Protein AF-D1LZT1-F1 (afdb_monomer)

Structure (mmCIF, N/CA/C/O backbone):
data_AF-D1LZT1-F1
#
_entry.id   AF-D1LZT1-F1
#
loop_
_atom_site.group_PDB
_atom_site.id
_atom_site.type_symbol
_atom_site.label_atom_id
_atom_site.label_alt_id
_atom_site.label_comp_id
_atom_site.label_asym_id
_atom_site.label_entity_id
_atom_site.label_seq_id
_atom_site.pdbx_PDB_ins_code
_atom_site.Cartn_x
_atom_site.Cartn_y
_atom_site.Cartn_z
_atom_site.occupancy
_atom_site.B_iso_or_equiv
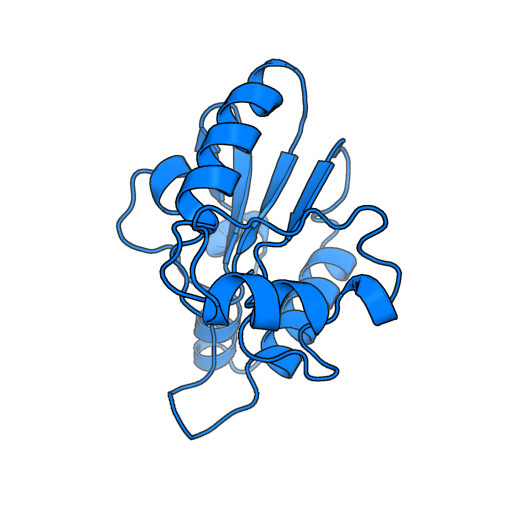_atom_site.auth_seq_id
_atom_site.auth_comp_id
_atom_site.auth_asym_id
_atom_site.auth_atom_id
_atom_site.pdbx_PDB_model_num
ATOM 1 N N . GLY A 1 1 ? -2.010 -5.430 -12.653 1.00 70.12 1 GLY A N 1
ATOM 2 C CA . GLY A 1 1 ? -2.263 -4.917 -14.022 1.00 70.12 1 GLY A CA 1
ATOM 3 C C . GLY A 1 1 ? -1.261 -3.832 -14.410 1.00 70.12 1 GLY A C 1
ATOM 4 O O . GLY A 1 1 ? -0.568 -3.309 -13.537 1.00 70.12 1 GLY A O 1
ATOM 5 N N . LYS A 1 2 ? -1.203 -3.460 -15.694 1.00 78.75 2 LYS A N 1
ATOM 6 C CA . LYS A 1 2 ? -0.289 -2.429 -16.232 1.00 78.75 2 LYS A CA 1
ATOM 7 C C . LYS A 1 2 ? -0.440 -1.064 -15.530 1.00 78.75 2 LYS A C 1
ATOM 9 O O . LYS A 1 2 ? -1.517 -0.722 -15.041 1.00 78.75 2 LYS A O 1
ATOM 14 N N . GLY A 1 3 ? 0.624 -0.281 -15.430 1.00 79.56 3 GLY A N 1
ATOM 15 C CA . GLY A 1 3 ? 0.610 1.115 -14.989 1.00 79.56 3 GLY A CA 1
ATOM 16 C C . GLY A 1 3 ? -0.240 2.003 -15.902 1.00 79.56 3 GLY A C 1
ATOM 17 O O . GLY A 1 3 ? -0.357 1.760 -17.102 1.00 79.56 3 GLY A O 1
ATOM 18 N N . GLY A 1 4 ? -0.883 3.022 -15.328 1.00 80.12 4 GLY A N 1
ATOM 19 C CA . GLY A 1 4 ? -1.645 4.020 -16.093 1.00 80.12 4 GLY A CA 1
ATOM 20 C C . GLY A 1 4 ? -3.022 3.583 -16.610 1.00 80.12 4 GLY A C 1
ATOM 21 O O . GLY A 1 4 ? -3.704 4.379 -17.241 1.00 80.12 4 GLY A O 1
ATOM 22 N N . ILE A 1 5 ? -3.477 2.360 -16.320 1.00 82.44 5 ILE A N 1
ATOM 23 C CA . ILE A 1 5 ? -4.801 1.871 -16.758 1.00 82.44 5 ILE A CA 1
ATOM 24 C C . ILE A 1 5 ? -5.929 2.178 -15.750 1.00 82.44 5 ILE A C 1
ATOM 26 O O . ILE A 1 5 ? -7.058 1.734 -15.923 1.00 82.44 5 ILE A O 1
ATOM 30 N N . GLY A 1 6 ? -5.648 2.910 -14.667 1.00 82.88 6 GLY A N 1
ATOM 31 C CA . GLY A 1 6 ? -6.649 3.232 -13.639 1.00 82.88 6 GLY A CA 1
ATOM 32 C C . GLY A 1 6 ? -6.880 2.127 -12.600 1.00 82.88 6 GLY A C 1
ATOM 33 O O . GLY A 1 6 ? -8.000 1.967 -12.110 1.00 82.88 6 GLY A O 1
ATOM 34 N N . LYS A 1 7 ? -5.831 1.366 -12.251 1.00 83.25 7 LYS A N 1
ATOM 35 C CA . LYS A 1 7 ? -5.880 0.343 -11.190 1.00 83.25 7 LYS A CA 1
ATOM 36 C C . LYS A 1 7 ? -6.325 0.919 -9.853 1.00 83.25 7 LYS A C 1
ATOM 38 O O . LYS A 1 7 ? -7.375 0.530 -9.358 1.00 83.25 7 LYS A O 1
ATOM 43 N N . SER A 1 8 ? -5.590 1.901 -9.345 1.00 85.19 8 SER A N 1
ATOM 44 C CA . SER A 1 8 ? -5.820 2.507 -8.034 1.00 85.19 8 SER A CA 1
ATOM 45 C C . SER A 1 8 ? -7.183 3.189 -7.962 1.00 85.19 8 SER A C 1
ATOM 47 O O . SER A 1 8 ? -7.881 3.078 -6.961 1.00 85.19 8 SER A O 1
ATOM 49 N N . THR A 1 9 ? -7.650 3.795 -9.062 1.00 88.19 9 THR A N 1
ATOM 50 C CA . THR A 1 9 ? -9.016 4.336 -9.151 1.00 88.19 9 THR A CA 1
ATOM 51 C C . THR A 1 9 ? -10.084 3.248 -9.041 1.00 88.19 9 THR A C 1
ATOM 53 O O . THR A 1 9 ? -11.092 3.445 -8.366 1.00 88.19 9 THR A O 1
ATOM 56 N N . THR A 1 10 ? -9.893 2.115 -9.718 1.00 88.19 10 THR A N 1
ATOM 57 C CA . THR A 1 10 ? -10.849 0.998 -9.693 1.00 88.19 10 THR A CA 1
ATOM 58 C C . THR A 1 10 ? -10.840 0.312 -8.330 1.00 88.19 10 THR A C 1
ATOM 60 O O . THR A 1 10 ? -11.905 0.062 -7.770 1.00 88.19 10 THR A O 1
ATOM 63 N N . SER A 1 11 ? -9.649 0.083 -7.773 1.00 88.31 11 SER A N 1
ATOM 64 C CA . SER A 1 11 ? -9.442 -0.495 -6.445 1.00 88.31 11 SER A CA 1
ATOM 65 C C . SER A 1 11 ? -10.129 0.348 -5.370 1.00 88.31 11 SER A C 1
ATOM 67 O O . SER A 1 11 ? -11.057 -0.126 -4.720 1.00 88.31 11 SER A O 1
ATOM 69 N N . GLN A 1 12 ? -9.805 1.643 -5.280 1.00 90.12 12 GLN A N 1
ATOM 70 C CA . GLN A 1 12 ? -10.379 2.529 -4.265 1.00 90.12 12 GLN A CA 1
ATOM 71 C C . GLN A 1 12 ? -11.905 2.641 -4.377 1.00 90.12 12 GLN A C 1
ATOM 73 O O . GLN A 1 12 ? -12.601 2.594 -3.371 1.00 90.12 12 GLN A O 1
ATOM 78 N N . LYS A 1 13 ? -12.470 2.726 -5.587 1.00 91.50 13 LYS A N 1
ATOM 79 C CA . LYS A 1 13 ? -13.936 2.764 -5.741 1.00 91.50 13 LYS A CA 1
ATOM 80 C C . LYS A 1 13 ? -14.613 1.455 -5.338 1.00 91.50 13 LYS A C 1
ATOM 82 O O . LYS A 1 13 ? -15.695 1.491 -4.764 1.00 91.50 13 LYS A O 1
ATOM 87 N N . THR A 1 14 ? -13.988 0.320 -5.641 1.00 90.31 14 THR A N 1
ATOM 88 C CA . THR A 1 14 ? -14.510 -0.999 -5.256 1.00 90.31 14 THR A CA 1
ATOM 89 C C . THR A 1 14 ? -14.475 -1.153 -3.741 1.00 90.31 14 THR A C 1
ATOM 91 O O . THR A 1 14 ? -15.467 -1.545 -3.138 1.00 90.31 14 THR A O 1
ATOM 94 N N . ILE A 1 15 ? -13.368 -0.757 -3.113 1.00 91.56 15 ILE A N 1
ATOM 95 C CA . ILE A 1 15 ? -13.207 -0.803 -1.659 1.00 91.56 15 ILE A CA 1
ATOM 96 C C . ILE A 1 15 ? -14.184 0.149 -0.976 1.00 91.56 15 ILE A C 1
ATOM 98 O O . ILE A 1 15 ? -14.776 -0.232 0.021 1.00 91.56 15 ILE A O 1
ATOM 102 N N . ALA A 1 16 ? -14.434 1.335 -1.535 1.00 91.12 16 ALA A N 1
ATOM 103 C CA . ALA A 1 16 ? -15.406 2.274 -0.977 1.00 91.12 16 ALA A CA 1
ATOM 104 C C . ALA A 1 16 ? -16.825 1.687 -0.962 1.00 91.12 16 ALA A C 1
ATOM 106 O O . ALA A 1 16 ? -17.578 1.951 -0.035 1.00 91.12 16 ALA A O 1
ATOM 107 N N . ALA A 1 17 ? -17.180 0.872 -1.960 1.00 90.88 17 ALA A N 1
ATOM 108 C CA . ALA A 1 17 ? -18.456 0.162 -1.979 1.00 90.88 17 ALA A CA 1
ATOM 109 C C . ALA A 1 17 ? -18.495 -1.009 -0.979 1.00 90.88 17 ALA A C 1
ATOM 111 O O . ALA A 1 17 ? -19.541 -1.298 -0.408 1.00 90.88 17 ALA A O 1
ATOM 112 N N . LEU A 1 18 ? -17.366 -1.689 -0.756 1.00 90.50 18 LEU A N 1
ATOM 113 C CA . LEU A 1 18 ? -17.270 -2.796 0.203 1.00 90.50 18 LEU A CA 1
ATOM 114 C C . LEU A 1 18 ? -17.177 -2.318 1.660 1.00 90.50 18 LEU A C 1
ATOM 116 O O . LEU A 1 18 ? -17.614 -3.037 2.560 1.00 90.50 18 LEU A O 1
ATOM 120 N N . ALA A 1 19 ? -16.654 -1.114 1.889 1.00 90.50 19 ALA A N 1
ATOM 121 C CA . ALA A 1 19 ? -16.468 -0.513 3.208 1.00 90.50 19 ALA A CA 1
ATOM 122 C C . ALA A 1 19 ? -17.785 -0.281 3.967 1.00 90.50 19 ALA A C 1
ATOM 124 O O . ALA A 1 19 ? -17.779 -0.196 5.190 1.00 90.50 19 ALA A O 1
ATOM 125 N N . GLU A 1 20 ? -18.928 -0.267 3.270 1.00 86.50 20 GLU A N 1
ATOM 126 C CA . GLU A 1 20 ? -20.245 -0.130 3.906 1.00 86.50 20 GLU A CA 1
ATOM 127 C C . GLU A 1 20 ? -20.570 -1.296 4.844 1.00 86.50 20 GLU A C 1
ATOM 129 O O . GLU A 1 20 ? -21.360 -1.151 5.776 1.00 86.50 20 GLU A O 1
ATOM 134 N N . THR A 1 21 ? -19.992 -2.466 4.573 1.00 89.56 21 THR A N 1
ATOM 135 C CA . THR A 1 21 ? -20.300 -3.708 5.292 1.00 89.56 21 THR A CA 1
ATOM 136 C C . THR A 1 21 ? -19.073 -4.428 5.819 1.00 89.56 21 THR A C 1
ATOM 138 O O . THR A 1 21 ? -19.248 -5.362 6.594 1.00 89.56 21 THR A O 1
ATOM 141 N N . ASN A 1 22 ? -17.865 -4.004 5.432 1.00 91.00 22 ASN A N 1
ATOM 142 C CA . ASN A 1 22 ? -16.639 -4.713 5.767 1.00 91.00 22 AS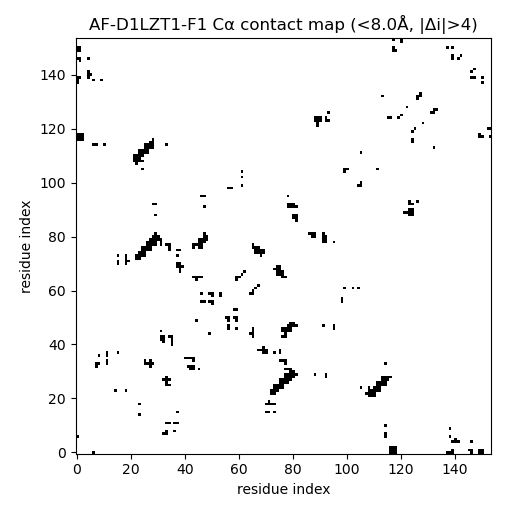N A CA 1
ATOM 143 C C . ASN A 1 22 ? -15.561 -3.782 6.329 1.00 91.00 22 ASN A C 1
ATOM 145 O O . ASN A 1 22 ? -15.401 -2.650 5.871 1.00 91.00 22 ASN A O 1
ATOM 149 N N . ARG A 1 23 ? -14.756 -4.295 7.262 1.00 90.06 23 ARG A N 1
ATOM 150 C CA . ARG A 1 23 ? -13.538 -3.634 7.758 1.00 90.06 23 ARG A CA 1
ATOM 151 C C . ARG A 1 23 ? -12.367 -3.951 6.831 1.00 90.06 23 ARG A C 1
ATOM 153 O O . ARG A 1 23 ? -11.988 -5.116 6.685 1.00 90.06 23 ARG A O 1
ATOM 160 N N . ILE A 1 24 ? -11.806 -2.919 6.200 1.00 92.81 24 ILE A N 1
ATOM 161 C CA . ILE A 1 24 ? -10.816 -3.067 5.125 1.00 92.81 24 ILE A CA 1
ATOM 162 C C . ILE A 1 24 ? -9.584 -2.208 5.403 1.00 92.81 24 ILE A C 1
ATOM 164 O O . ILE A 1 24 ? -9.705 -1.060 5.836 1.00 92.81 24 ILE A O 1
ATOM 168 N N . ILE A 1 25 ? -8.407 -2.755 5.095 1.00 92.25 25 ILE A N 1
ATOM 169 C CA . ILE A 1 25 ? -7.151 -2.005 5.004 1.00 92.25 25 ILE A CA 1
ATOM 170 C C . ILE A 1 25 ? -6.642 -1.979 3.560 1.00 92.25 25 ILE A C 1
ATOM 172 O O . ILE A 1 25 ? -6.693 -2.986 2.849 1.00 92.25 25 ILE A O 1
ATOM 176 N N . ILE A 1 26 ? -6.143 -0.822 3.131 1.00 91.75 26 ILE A N 1
ATOM 177 C CA . ILE A 1 26 ? -5.438 -0.626 1.866 1.00 91.75 26 ILE A CA 1
ATOM 178 C C . ILE A 1 26 ? -3.952 -0.474 2.164 1.00 91.75 26 ILE A C 1
ATOM 180 O O . ILE A 1 26 ? -3.559 0.439 2.891 1.00 91.75 26 ILE A O 1
ATOM 184 N N . VAL A 1 27 ? -3.145 -1.342 1.562 1.00 90.00 27 VAL A N 1
ATOM 185 C CA . VAL A 1 27 ? -1.687 -1.227 1.514 1.00 90.00 27 VAL A CA 1
ATOM 186 C C . VAL A 1 27 ? -1.316 -0.796 0.102 1.00 90.00 27 VAL A C 1
ATOM 188 O O . VAL A 1 27 ? -1.489 -1.548 -0.862 1.00 90.00 27 VAL A O 1
ATOM 191 N N . GLY A 1 28 ? -0.883 0.451 -0.005 1.00 87.00 28 GLY A N 1
ATOM 192 C CA . GLY A 1 28 ? -0.611 1.118 -1.262 1.00 87.00 28 GLY A CA 1
ATOM 193 C C . GLY A 1 28 ? 0.784 0.876 -1.827 1.00 87.00 28 GLY A C 1
ATOM 194 O O . GLY A 1 28 ? 1.685 0.362 -1.158 1.00 87.00 28 GLY A O 1
ATOM 195 N N . ASP A 1 29 ? 0.912 1.223 -3.102 1.00 82.44 29 ASP A N 1
ATOM 196 C CA . ASP A 1 29 ? 2.066 0.952 -3.946 1.00 82.44 29 ASP A CA 1
ATOM 197 C C . ASP A 1 29 ? 3.218 1.976 -3.731 1.00 82.44 29 ASP A C 1
ATOM 199 O O . ASP A 1 29 ? 3.098 2.940 -2.968 1.00 82.44 29 ASP A O 1
ATOM 203 N N . PRO A 1 30 ? 4.384 1.811 -4.388 1.00 75.81 30 PRO A N 1
ATOM 204 C CA . PRO A 1 30 ? 5.519 2.703 -4.169 1.00 75.81 30 PRO A CA 1
ATOM 205 C C . PRO A 1 30 ? 5.342 4.114 -4.755 1.00 75.81 30 PRO A C 1
ATOM 207 O O . PRO A 1 30 ? 6.185 4.972 -4.491 1.00 75.81 30 PRO A O 1
ATOM 210 N N . PHE A 1 31 ? 4.294 4.363 -5.549 1.00 78.00 31 PHE A N 1
ATOM 211 C CA . PHE A 1 31 ? 3.960 5.682 -6.095 1.00 78.00 31 PHE A CA 1
ATOM 212 C C . PHE A 1 31 ? 3.088 6.521 -5.147 1.00 78.00 31 PHE A C 1
ATOM 214 O O . PHE A 1 31 ? 2.943 7.722 -5.383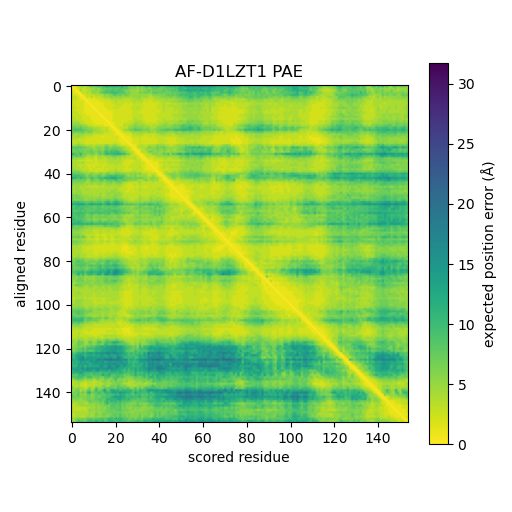 1.00 78.00 31 PHE A O 1
ATOM 221 N N . ALA A 1 32 ? 2.606 5.932 -4.045 1.00 76.31 32 ALA A N 1
ATOM 222 C CA . ALA A 1 32 ? 1.943 6.615 -2.933 1.00 76.31 32 ALA A CA 1
ATOM 223 C C . ALA A 1 32 ? 0.649 7.377 -3.296 1.00 76.31 32 ALA A C 1
ATOM 225 O O . ALA A 1 32 ? 0.328 8.409 -2.697 1.00 76.31 32 ALA A O 1
ATOM 226 N N . ASP A 1 33 ? -0.095 6.898 -4.297 1.00 82.38 33 ASP A N 1
ATOM 227 C CA . ASP A 1 33 ? -1.387 7.452 -4.728 1.00 82.38 33 ASP A CA 1
ATOM 228 C C . ASP A 1 33 ? -2.563 6.460 -4.593 1.00 82.38 33 ASP A C 1
ATOM 230 O O . ASP A 1 33 ? -3.695 6.734 -5.023 1.00 82.38 33 ASP A O 1
ATOM 234 N N . SER A 1 34 ? -2.322 5.330 -3.930 1.00 85.25 34 SER A N 1
ATOM 235 C CA . SER A 1 34 ? -3.260 4.219 -3.760 1.00 85.25 34 SER A CA 1
ATOM 236 C C . SER A 1 34 ? -4.331 4.480 -2.695 1.00 85.25 34 SER A C 1
ATOM 238 O O . SER A 1 34 ? -5.394 3.863 -2.744 1.00 85.25 34 SER A O 1
ATOM 240 N N . THR A 1 35 ? -4.112 5.423 -1.777 1.00 88.94 35 THR A N 1
ATOM 241 C CA . THR A 1 35 ? -5.068 5.825 -0.722 1.00 88.94 35 THR A CA 1
ATOM 242 C C . THR A 1 35 ? -5.640 7.233 -0.923 1.00 88.94 35 THR A C 1
ATOM 244 O O . THR A 1 35 ? -6.519 7.687 -0.182 1.00 88.94 35 THR A O 1
ATOM 247 N N . ARG A 1 36 ? -5.180 7.938 -1.963 1.00 90.12 36 ARG A N 1
ATOM 248 C CA . ARG A 1 36 ? -5.463 9.357 -2.221 1.00 90.12 36 ARG A CA 1
ATOM 249 C C . ARG A 1 36 ? -6.957 9.711 -2.219 1.00 90.12 36 ARG A C 1
ATOM 251 O O . ARG A 1 36 ? -7.354 10.733 -1.659 1.00 90.12 36 ARG A O 1
ATOM 258 N N . LEU A 1 37 ? -7.791 8.902 -2.874 1.00 89.00 37 LEU A N 1
ATOM 259 C CA . LEU A 1 37 ? -9.234 9.148 -2.983 1.00 89.00 37 LEU A CA 1
ATOM 260 C C . LEU A 1 37 ? -9.966 8.841 -1.674 1.00 89.00 37 LEU A C 1
ATOM 262 O O . LEU A 1 37 ? -10.980 9.482 -1.411 1.00 89.00 37 LEU A O 1
ATOM 266 N N . MET A 1 38 ? -9.449 7.912 -0.865 1.00 90.00 38 MET A N 1
ATOM 267 C CA . MET A 1 38 ? -10.030 7.551 0.434 1.00 90.00 38 MET A CA 1
ATOM 268 C C . MET A 1 38 ? -9.793 8.608 1.504 1.00 90.00 38 MET A C 1
ATOM 270 O O . MET A 1 38 ? -10.677 8.870 2.314 1.00 90.00 38 MET A O 1
ATOM 274 N N . LEU A 1 39 ? -8.600 9.202 1.506 1.00 89.31 39 LEU A N 1
ATOM 275 C CA . LEU A 1 39 ? -8.175 10.181 2.508 1.00 89.31 39 LEU A CA 1
ATOM 276 C C . LEU A 1 39 ? -8.462 11.632 2.105 1.00 89.31 39 LEU A C 1
ATOM 278 O O . LEU A 1 39 ? -8.232 12.546 2.892 1.00 89.31 39 LEU A O 1
ATOM 282 N N . HIS A 1 40 ? -8.918 11.870 0.871 1.00 88.06 40 HIS A N 1
ATOM 283 C CA . HIS A 1 40 ? -9.104 13.213 0.307 1.00 88.06 40 HIS A CA 1
ATOM 284 C C . HIS A 1 40 ? -7.854 14.114 0.409 1.00 88.06 40 HIS A C 1
ATOM 286 O O . HIS A 1 40 ? -7.962 15.341 0.449 1.00 88.06 40 HIS A O 1
ATOM 292 N N . THR A 1 41 ? -6.661 13.514 0.414 1.00 84.69 41 THR A N 1
ATOM 293 C CA . THR A 1 41 ? -5.365 14.210 0.468 1.00 84.69 41 THR A CA 1
ATOM 294 C C . THR A 1 41 ? -4.641 14.124 -0.876 1.00 84.69 41 THR A C 1
ATOM 296 O O . THR A 1 41 ? -5.070 13.415 -1.783 1.00 84.69 41 THR A O 1
ATOM 299 N N . PHE A 1 42 ? -3.552 14.876 -1.046 1.00 75.94 42 PHE A N 1
ATOM 300 C CA . PHE A 1 42 ? -2.701 14.778 -2.236 1.00 75.94 42 PHE A CA 1
ATOM 301 C C . PHE A 1 42 ? -1.742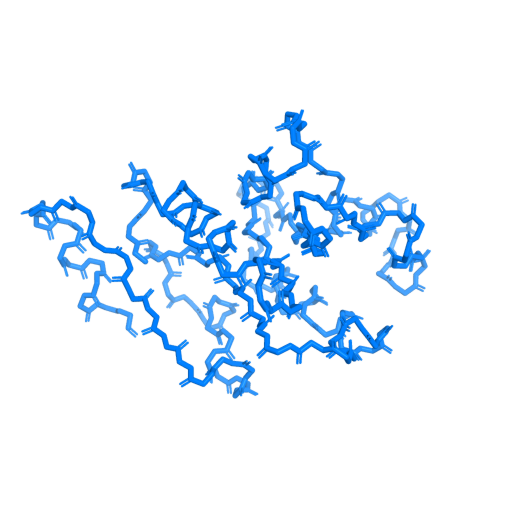 13.590 -2.171 1.00 75.94 42 PHE A C 1
ATOM 303 O O . PHE A 1 42 ? -1.550 12.929 -3.190 1.00 75.94 42 PHE A O 1
ATOM 310 N N . ALA A 1 43 ? -1.167 13.354 -0.993 1.00 76.50 43 ALA A N 1
ATOM 311 C CA . ALA A 1 43 ? -0.265 12.255 -0.686 1.00 76.50 43 ALA A CA 1
ATOM 312 C C . ALA A 1 43 ? -0.294 11.997 0.827 1.00 76.50 43 ALA A C 1
ATOM 314 O O . ALA A 1 43 ? -0.490 12.925 1.619 1.00 76.50 43 ALA A O 1
ATOM 315 N N . GLN A 1 44 ? -0.112 10.739 1.203 1.00 83.06 44 GLN A N 1
ATOM 316 C CA . GLN A 1 44 ? 0.071 10.300 2.580 1.00 83.06 44 GLN A CA 1
ATOM 317 C C . GLN A 1 44 ? 1.567 10.105 2.846 1.00 83.06 44 GLN A C 1
ATOM 319 O O . GLN A 1 44 ? 2.326 9.747 1.943 1.00 83.06 44 GLN A O 1
AT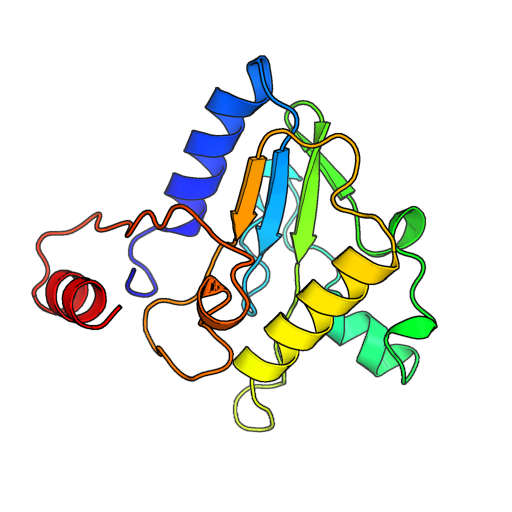OM 324 N N . THR A 1 45 ? 1.999 10.346 4.082 1.00 86.94 45 THR A N 1
ATOM 325 C CA . THR A 1 45 ? 3.365 10.028 4.499 1.00 86.94 45 THR A CA 1
ATOM 326 C C . THR A 1 45 ? 3.591 8.520 4.412 1.00 86.94 45 THR A C 1
ATOM 328 O O . THR A 1 45 ? 2.815 7.738 4.953 1.00 86.94 45 THR A O 1
ATOM 331 N N . THR A 1 46 ? 4.646 8.110 3.710 1.00 89.62 46 THR A N 1
ATOM 332 C CA . THR A 1 46 ? 4.920 6.690 3.448 1.00 89.62 46 THR A CA 1
ATOM 333 C C . THR A 1 46 ? 5.828 6.079 4.511 1.00 89.62 46 THR A C 1
ATOM 335 O O . THR A 1 46 ? 6.671 6.777 5.082 1.00 89.62 46 THR A O 1
ATOM 338 N N . ILE A 1 47 ? 5.704 4.766 4.733 1.00 88.56 47 ILE A N 1
ATOM 339 C CA . ILE A 1 47 ? 6.536 4.028 5.699 1.00 88.56 47 ILE A CA 1
ATOM 340 C C . ILE A 1 47 ? 8.022 4.186 5.364 1.00 88.56 47 ILE A C 1
ATOM 342 O O . ILE A 1 47 ? 8.817 4.540 6.230 1.00 88.56 47 ILE A O 1
ATOM 346 N N . LEU A 1 48 ? 8.412 3.974 4.102 1.00 87.75 48 LEU A N 1
ATOM 347 C CA . LEU A 1 48 ? 9.823 4.055 3.712 1.00 87.75 48 LEU A CA 1
ATOM 348 C C . LEU A 1 48 ? 10.395 5.470 3.822 1.00 87.75 48 LEU A C 1
ATOM 350 O O . LEU A 1 48 ? 11.589 5.617 4.075 1.00 87.75 48 LEU A O 1
ATOM 354 N N . HIS A 1 49 ? 9.571 6.505 3.643 1.00 88.06 49 HIS A N 1
ATOM 355 C CA . HIS A 1 49 ? 10.021 7.881 3.829 1.00 88.06 49 HIS A CA 1
ATOM 356 C C . HIS A 1 49 ? 10.335 8.167 5.301 1.00 88.06 49 HIS A C 1
ATOM 358 O O . HIS A 1 49 ? 11.429 8.635 5.603 1.00 88.06 49 HIS A O 1
ATOM 364 N N . LEU A 1 50 ? 9.439 7.795 6.220 1.00 87.12 50 LEU A N 1
ATOM 365 C CA . LEU A 1 50 ? 9.681 7.948 7.660 1.00 87.12 50 LEU A CA 1
ATOM 366 C C . LEU A 1 50 ? 10.843 7.082 8.146 1.00 87.12 50 LEU A C 1
ATOM 368 O O . LEU A 1 50 ? 11.650 7.533 8.955 1.00 87.12 50 LEU A O 1
ATOM 372 N N . ALA A 1 51 ? 10.979 5.872 7.603 1.00 87.00 51 ALA A N 1
ATOM 373 C CA . ALA A 1 51 ? 12.108 4.999 7.899 1.00 87.00 51 ALA A CA 1
ATOM 374 C C . ALA A 1 51 ? 13.438 5.625 7.463 1.00 87.00 51 ALA A C 1
ATOM 376 O O . ALA A 1 51 ? 14.446 5.471 8.144 1.00 87.00 51 ALA A O 1
ATOM 377 N N . ALA A 1 52 ? 13.459 6.354 6.344 1.00 85.56 52 ALA A N 1
ATOM 378 C CA . ALA A 1 52 ? 14.652 7.063 5.898 1.00 85.56 52 ALA A CA 1
ATOM 379 C C . ALA A 1 52 ? 14.988 8.267 6.798 1.00 85.56 52 ALA A C 1
ATOM 381 O O . ALA A 1 52 ? 16.166 8.551 7.009 1.00 85.56 52 ALA A O 1
ATOM 382 N N . GLU A 1 53 ? 13.980 8.953 7.344 1.00 85.81 53 GLU A N 1
ATOM 383 C CA . GLU A 1 53 ? 14.177 10.078 8.269 1.00 85.81 53 GLU A CA 1
ATOM 384 C C . GLU A 1 53 ? 14.632 9.631 9.665 1.00 85.81 53 GLU A C 1
ATOM 386 O O . GLU A 1 53 ? 15.492 10.276 10.266 1.00 85.81 53 GLU A O 1
ATOM 391 N N . ARG A 1 54 ? 14.080 8.523 10.175 1.00 82.50 54 ARG A N 1
ATOM 392 C CA . ARG A 1 54 ? 14.388 7.973 11.510 1.00 82.50 54 ARG A CA 1
ATOM 393 C C . ARG A 1 54 ? 15.530 6.959 11.506 1.00 82.50 54 ARG A C 1
ATOM 395 O O . ARG A 1 54 ? 16.134 6.683 12.532 1.00 82.50 54 ARG A O 1
ATOM 402 N N . GLY A 1 55 ? 15.877 6.438 10.336 1.00 82.69 55 GLY A N 1
ATOM 403 C CA . GLY A 1 55 ? 16.952 5.474 10.122 1.00 82.69 55 GLY A CA 1
ATOM 404 C C . GLY A 1 55 ? 16.495 4.014 10.130 1.00 82.69 55 GLY A C 1
ATOM 405 O O . GLY A 1 55 ? 17.113 3.201 9.441 1.00 82.69 55 GLY A O 1
ATOM 406 N N . THR A 1 56 ? 15.429 3.669 10.858 1.00 83.50 56 THR A N 1
ATOM 407 C CA . THR A 1 56 ? 14.894 2.298 10.942 1.00 83.50 56 THR A CA 1
ATOM 408 C C . THR A 1 56 ? 13.359 2.290 10.903 1.00 83.50 56 THR A C 1
ATOM 410 O O . THR A 1 56 ? 12.727 3.318 11.151 1.00 83.50 56 THR A O 1
ATOM 413 N N . VAL A 1 57 ? 12.750 1.156 10.533 1.00 82.69 57 VAL A N 1
ATOM 414 C CA . VAL A 1 57 ? 11.276 1.021 10.469 1.00 82.69 57 VAL A CA 1
ATOM 415 C C . VAL A 1 57 ? 10.670 0.779 11.849 1.00 82.69 57 VAL A C 1
ATOM 417 O O . VAL A 1 57 ? 9.539 1.169 12.100 1.00 82.69 57 VAL A O 1
ATOM 420 N N . GLU A 1 58 ? 11.452 0.207 12.756 1.00 80.12 58 GLU A N 1
ATOM 421 C CA . GLU A 1 58 ? 11.087 -0.148 14.125 1.00 80.12 58 GLU A CA 1
ATOM 422 C C . GLU A 1 58 ? 10.885 1.082 15.031 1.00 80.12 58 GLU A C 1
ATOM 424 O O . GLU A 1 58 ? 10.314 0.982 16.113 1.00 80.12 58 GLU A O 1
ATOM 429 N N . GLU A 1 59 ? 11.350 2.258 14.604 1.00 82.31 59 GLU A N 1
ATOM 430 C CA . GLU A 1 59 ? 11.155 3.530 15.311 1.00 82.31 59 GLU A CA 1
ATOM 431 C C . GLU A 1 59 ? 9.878 4.277 14.886 1.00 82.31 59 GLU A C 1
ATOM 433 O O . GLU A 1 59 ? 9.619 5.388 15.362 1.00 82.31 59 GLU A O 1
ATOM 438 N N . ILE A 1 60 ? 9.088 3.716 13.969 1.00 86.06 60 ILE A N 1
ATOM 439 C CA . ILE A 1 60 ? 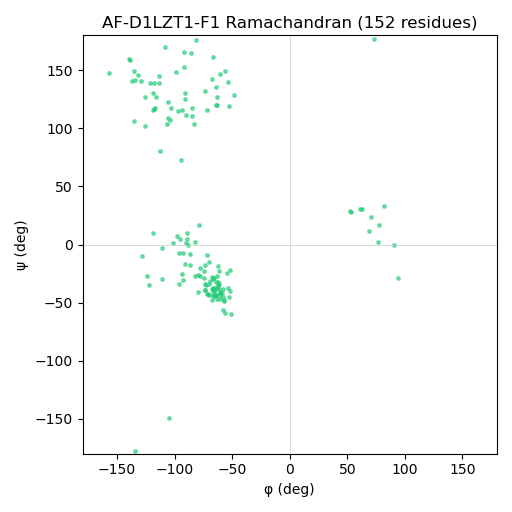7.854 4.320 13.456 1.00 86.06 60 ILE A CA 1
ATOM 440 C C . ILE A 1 60 ? 6.676 3.865 14.318 1.00 86.06 60 ILE A C 1
ATOM 442 O O . ILE A 1 60 ? 6.479 2.672 14.519 1.00 86.06 60 ILE A O 1
ATOM 446 N N . VAL A 1 61 ? 5.843 4.803 14.777 1.00 85.56 61 VAL A N 1
ATOM 447 C CA . VAL A 1 61 ? 4.598 4.458 15.478 1.00 85.56 61 VAL A CA 1
ATOM 448 C C . VAL A 1 61 ? 3.464 4.323 14.463 1.00 85.56 61 VAL A C 1
ATOM 450 O O . VAL A 1 61 ? 3.025 5.322 13.886 1.00 85.56 61 VAL A O 1
ATOM 453 N N . LEU A 1 62 ? 2.967 3.095 14.262 1.00 83.50 62 LEU A N 1
ATOM 454 C CA . LEU A 1 62 ? 1.978 2.766 13.228 1.00 83.50 62 LEU A CA 1
ATOM 455 C C . LEU A 1 62 ? 0.755 3.702 13.257 1.00 83.50 62 LEU A C 1
ATOM 457 O O . LEU A 1 62 ? 0.467 4.399 12.283 1.00 83.50 62 LEU A O 1
ATOM 461 N N . GLU A 1 63 ? 0.054 3.727 14.388 1.00 81.25 63 GLU A N 1
ATOM 462 C CA . GLU A 1 63 ? -1.242 4.399 14.565 1.00 81.25 63 GLU A CA 1
ATOM 463 C C . GLU A 1 63 ? -1.156 5.927 14.488 1.00 81.25 63 GLU A C 1
ATOM 465 O O . GLU A 1 63 ? -2.127 6.591 14.133 1.00 81.25 63 GLU A O 1
ATOM 470 N N . ALA A 1 64 ? -0.004 6.495 14.848 1.00 80.81 64 ALA A N 1
ATOM 471 C CA . ALA A 1 64 ? 0.168 7.940 14.937 1.00 80.81 64 ALA A CA 1
ATOM 472 C C . ALA A 1 64 ? 0.730 8.557 13.650 1.00 80.81 64 ALA A C 1
ATOM 474 O O . ALA A 1 64 ? 0.522 9.747 13.411 1.00 80.81 64 ALA A O 1
ATOM 475 N N . GLU A 1 65 ? 1.466 7.785 12.845 1.00 83.81 65 GLU A N 1
ATOM 476 C CA . GLU A 1 65 ? 2.317 8.358 11.795 1.00 83.81 65 GLU A CA 1
ATOM 477 C C . GLU A 1 65 ? 2.013 7.862 10.386 1.00 83.81 65 GLU A C 1
ATOM 479 O O . GLU A 1 65 ? 2.150 8.628 9.430 1.00 83.81 65 GLU A O 1
ATOM 484 N N . VAL A 1 66 ? 1.617 6.597 10.241 1.00 86.75 66 VAL A N 1
ATOM 485 C CA . VAL A 1 66 ? 1.494 5.952 8.924 1.00 86.75 66 VAL A CA 1
ATOM 486 C C . VAL A 1 66 ? 0.118 5.380 8.656 1.00 86.75 66 VAL A C 1
ATOM 488 O O . VAL A 1 66 ? -0.257 5.301 7.492 1.00 86.75 66 VAL A O 1
ATOM 491 N N . LEU A 1 67 ? -0.646 4.993 9.676 1.00 90.56 67 LEU A N 1
ATOM 492 C CA . LEU A 1 67 ? -1.987 4.455 9.503 1.00 90.56 67 LEU A CA 1
ATOM 493 C C . LEU A 1 67 ? -3.013 5.575 9.634 1.00 90.56 67 LEU A C 1
ATOM 495 O O . LEU A 1 67 ? -3.162 6.182 10.688 1.00 90.56 67 LEU A O 1
ATOM 499 N N . LEU A 1 68 ? -3.731 5.843 8.545 1.00 91.06 68 LEU A N 1
ATOM 500 C CA . LEU A 1 68 ? -4.784 6.851 8.510 1.00 91.06 68 LEU A CA 1
ATOM 501 C C . LEU A 1 68 ? -6.123 6.193 8.201 1.00 91.06 68 LEU A C 1
ATOM 503 O O . LEU A 1 68 ? -6.212 5.329 7.332 1.00 91.06 68 LEU A O 1
ATOM 507 N N . GLU A 1 69 ? -7.178 6.624 8.879 1.00 91.81 69 GLU A N 1
ATOM 508 C CA . GLU A 1 69 ? -8.538 6.185 8.574 1.00 91.81 69 GLU A CA 1
ATOM 509 C C . GLU A 1 69 ? -9.183 7.136 7.563 1.00 91.81 69 GLU A C 1
ATOM 511 O O . GLU A 1 69 ? -9.225 8.353 7.756 1.00 91.81 69 GLU A O 1
ATOM 516 N N . GLY A 1 70 ? -9.660 6.571 6.456 1.00 90.00 70 GLY A N 1
ATOM 517 C CA . GLY A 1 70 ? -10.322 7.292 5.377 1.00 90.00 70 GLY A CA 1
ATOM 518 C C . GLY A 1 70 ? -11.833 7.096 5.365 1.00 90.00 70 GLY A C 1
ATOM 519 O O . GLY A 1 70 ? -12.487 6.904 6.393 1.00 90.00 70 GLY A O 1
ATOM 520 N N . TYR A 1 71 ? -12.400 7.156 4.161 1.00 90.81 71 TYR A N 1
ATOM 521 C CA . TYR A 1 71 ? -13.825 6.944 3.923 1.00 90.81 71 TYR A CA 1
ATOM 522 C C . TYR A 1 71 ? -14.352 5.679 4.622 1.00 90.81 71 TYR A C 1
ATOM 524 O O . TYR A 1 71 ? -13.783 4.604 4.467 1.00 90.81 71 TYR A O 1
ATOM 532 N N . GLN A 1 72 ? -15.440 5.821 5.389 1.00 89.94 72 GLN A N 1
ATOM 533 C CA . GLN A 1 72 ? -16.105 4.728 6.121 1.00 89.94 72 GLN A CA 1
ATOM 534 C C . GLN A 1 72 ? -15.182 3.897 7.036 1.00 89.94 72 GLN A C 1
ATOM 536 O O . GLN A 1 72 ? -15.460 2.734 7.305 1.00 89.94 72 GLN A O 1
ATOM 541 N N . GLY A 1 73 ? -14.098 4.489 7.550 1.00 88.81 73 GLY A N 1
ATOM 542 C CA . GLY A 1 73 ? -13.177 3.794 8.456 1.00 88.81 73 GLY A CA 1
ATOM 543 C C . GLY A 1 73 ? -12.227 2.825 7.747 1.00 88.81 73 GLY A C 1
ATOM 544 O O . GLY A 1 73 ? -11.624 1.972 8.393 1.00 88.81 73 GLY A O 1
ATOM 545 N N . VAL A 1 74 ? -12.073 2.942 6.422 1.00 92.56 74 VAL A N 1
ATOM 546 C CA . VAL A 1 74 ? -11.054 2.193 5.679 1.00 92.56 74 VAL A CA 1
ATOM 547 C C . VAL A 1 74 ? -9.672 2.631 6.149 1.00 92.56 74 VAL A C 1
ATOM 549 O O . VAL A 1 74 ? -9.295 3.797 5.999 1.00 92.56 74 VAL A O 1
ATOM 552 N N . LYS A 1 75 ? -8.895 1.687 6.680 1.00 93.25 75 LYS A N 1
ATOM 553 C CA . LYS A 1 75 ? -7.510 1.930 7.087 1.00 93.25 75 LYS A CA 1
ATOM 554 C C . LYS A 1 75 ? -6.639 2.055 5.838 1.00 93.25 75 LYS A C 1
ATOM 556 O O . LYS A 1 75 ? -6.727 1.241 4.924 1.00 93.25 75 LYS A O 1
ATOM 561 N N . CYS A 1 76 ? -5.811 3.082 5.781 1.00 92.62 76 CYS A N 1
ATOM 562 C CA . CYS A 1 76 ? -5.005 3.439 4.623 1.00 92.62 76 CYS A CA 1
ATOM 563 C C . CYS A 1 76 ? -3.540 3.544 5.036 1.00 92.62 76 CYS A C 1
ATOM 565 O O . CYS A 1 76 ? -3.211 4.285 5.963 1.00 92.62 76 CYS A O 1
ATOM 567 N N . VAL A 1 77 ? -2.669 2.828 4.330 1.00 91.88 77 VAL A N 1
ATOM 568 C CA . VAL A 1 77 ? -1.216 2.851 4.516 1.00 91.88 77 VAL A CA 1
ATOM 569 C C . VAL A 1 77 ? -0.546 2.877 3.148 1.00 91.88 77 VAL A C 1
ATOM 571 O O . VAL A 1 77 ? -0.974 2.181 2.231 1.00 91.88 77 VAL A O 1
ATOM 574 N N . GLU A 1 78 ? 0.533 3.643 3.017 1.00 91.00 78 GLU A N 1
ATOM 575 C CA . GLU A 1 78 ? 1.349 3.700 1.803 1.00 91.00 78 GLU A CA 1
ATOM 576 C C . GLU A 1 78 ? 2.759 3.177 2.094 1.00 91.00 78 GLU A C 1
ATOM 578 O O . GLU A 1 78 ? 3.430 3.656 3.016 1.00 91.00 78 GLU A O 1
ATOM 583 N N . SER A 1 79 ? 3.237 2.210 1.299 1.00 88.69 79 SER A N 1
ATOM 584 C CA . SER A 1 79 ? 4.600 1.692 1.469 1.00 88.69 79 SER A CA 1
ATOM 585 C C . SER A 1 79 ? 5.633 2.770 1.142 1.00 88.69 79 SER A C 1
ATOM 587 O O . SER A 1 79 ? 6.619 2.954 1.855 1.00 88.69 79 SER A O 1
ATOM 589 N N . GLY A 1 80 ? 5.388 3.502 0.053 1.00 86.00 80 GLY A N 1
ATOM 590 C CA . GLY A 1 80 ? 6.391 4.338 -0.590 1.00 86.00 80 GLY A CA 1
ATOM 591 C C . GLY A 1 80 ? 7.424 3.514 -1.350 1.00 86.00 80 GLY A C 1
ATOM 592 O O . GLY A 1 80 ? 7.398 2.277 -1.367 1.00 86.00 80 GLY A O 1
ATOM 593 N N . GLY A 1 81 ? 8.332 4.216 -2.017 1.00 84.38 81 GLY A N 1
ATOM 594 C CA . GLY A 1 81 ? 9.371 3.627 -2.848 1.00 84.38 81 GLY A CA 1
ATOM 595 C C . GLY A 1 81 ? 10.709 4.344 -2.686 1.00 84.38 81 GLY A C 1
ATOM 596 O O . GLY A 1 81 ? 10.752 5.490 -2.240 1.00 84.38 81 GLY A O 1
ATOM 597 N N . PRO A 1 82 ? 11.820 3.680 -3.045 1.00 81.62 82 PRO A N 1
ATOM 598 C CA . PRO A 1 82 ? 13.121 4.329 -3.096 1.00 81.62 82 PRO A CA 1
ATOM 599 C C . PRO A 1 82 ? 13.159 5.385 -4.204 1.00 81.62 82 PRO A C 1
ATOM 601 O O . PRO A 1 82 ? 12.387 5.322 -5.165 1.00 81.62 82 PRO A O 1
ATOM 604 N N . GLU A 1 83 ? 14.121 6.303 -4.118 1.00 80.00 83 GLU A N 1
ATOM 605 C CA . GLU A 1 83 ? 14.366 7.259 -5.196 1.00 80.00 83 GLU A CA 1
ATOM 606 C C . GLU A 1 83 ? 14.579 6.543 -6.546 1.00 80.00 83 GLU A C 1
ATOM 608 O O . GLU A 1 83 ? 15.257 5.500 -6.603 1.00 80.00 83 GLU A O 1
ATOM 613 N N . PRO A 1 84 ? 14.021 7.086 -7.648 1.00 79.56 84 PRO A N 1
ATOM 614 C CA . PRO A 1 84 ? 14.153 6.491 -8.970 1.00 79.56 84 PRO A CA 1
ATOM 615 C C . PRO A 1 84 ? 15.616 6.219 -9.339 1.00 79.56 84 PRO A C 1
ATOM 617 O O . PRO A 1 84 ? 16.434 7.130 -9.433 1.00 79.56 84 PRO A O 1
ATOM 620 N N . GLY A 1 85 ? 15.936 4.946 -9.582 1.00 78.81 85 GLY A N 1
ATOM 621 C CA . GLY A 1 85 ? 17.271 4.510 -10.002 1.00 78.81 85 GLY A CA 1
ATOM 622 C C . GLY A 1 85 ? 18.237 4.129 -8.875 1.00 78.81 85 GLY A C 1
ATOM 623 O O . GLY A 1 85 ? 19.350 3.714 -9.188 1.00 78.81 85 GLY A O 1
ATOM 624 N N . VAL A 1 86 ? 17.836 4.214 -7.599 1.00 80.88 86 VAL A N 1
ATOM 625 C CA . VAL A 1 86 ? 18.742 3.969 -6.456 1.00 80.88 86 VAL A CA 1
ATOM 626 C C . VAL A 1 86 ? 18.411 2.688 -5.676 1.00 80.88 86 VAL A C 1
ATOM 628 O O . VAL A 1 86 ? 19.316 2.052 -5.138 1.00 80.88 86 VAL A O 1
ATOM 631 N N . GLY A 1 87 ? 17.145 2.256 -5.631 1.00 81.19 87 GLY A N 1
ATOM 632 C CA . GLY A 1 87 ? 16.723 1.130 -4.785 1.00 81.19 87 GLY A CA 1
ATOM 633 C C . GLY A 1 87 ? 15.807 0.095 -5.442 1.00 81.19 87 GLY A C 1
ATOM 634 O O . GLY A 1 87 ? 15.462 0.173 -6.619 1.00 81.19 87 GLY A O 1
ATOM 635 N N . CYS A 1 88 ? 15.395 -0.895 -4.641 1.00 83.50 88 CYS A N 1
ATOM 636 C CA . CYS A 1 88 ? 14.460 -1.948 -5.039 1.00 83.50 88 CYS A CA 1
ATOM 637 C C . CYS A 1 88 ? 13.089 -1.725 -4.392 1.00 83.50 88 CYS A C 1
ATOM 639 O O . CYS A 1 88 ? 12.898 -2.040 -3.217 1.00 83.50 88 CYS A O 1
ATOM 641 N N . ALA A 1 89 ? 12.126 -1.235 -5.172 1.00 81.00 89 ALA A N 1
ATOM 642 C CA . ALA A 1 89 ? 10.758 -1.004 -4.704 1.00 81.00 89 ALA A CA 1
ATOM 643 C C . ALA A 1 89 ? 10.092 -2.279 -4.151 1.00 81.00 89 ALA A C 1
ATOM 645 O O . ALA A 1 89 ? 9.454 -2.231 -3.106 1.00 81.00 89 ALA A O 1
ATOM 646 N N . GLY A 1 90 ? 10.339 -3.443 -4.765 1.00 80.38 90 GLY A N 1
ATOM 647 C CA . GLY A 1 90 ? 9.817 -4.716 -4.258 1.00 80.38 90 GLY A CA 1
ATOM 648 C C . GLY A 1 90 ? 10.344 -5.087 -2.865 1.00 80.38 90 GLY A C 1
ATOM 649 O O . GLY A 1 90 ? 9.621 -5.681 -2.076 1.00 80.38 90 GLY A O 1
ATOM 650 N N . ARG A 1 91 ? 11.585 -4.716 -2.521 1.00 82.62 91 ARG A N 1
ATOM 651 C CA . ARG A 1 91 ? 12.119 -4.959 -1.170 1.00 82.62 91 ARG A CA 1
ATOM 652 C C . ARG A 1 91 ? 11.477 -4.026 -0.144 1.00 82.62 91 ARG A C 1
ATOM 654 O O . ARG A 1 91 ? 11.220 -4.455 0.971 1.00 82.62 91 ARG A O 1
ATOM 661 N N . GLY A 1 92 ? 11.179 -2.794 -0.552 1.00 83.94 92 GLY A N 1
ATOM 662 C CA . GLY A 1 92 ? 10.441 -1.832 0.260 1.00 83.94 92 GLY A CA 1
ATOM 663 C C . GLY A 1 92 ? 9.037 -2.319 0.625 1.00 83.94 92 GLY A C 1
ATOM 664 O O . GLY A 1 92 ? 8.657 -2.244 1.788 1.00 83.94 92 GLY A O 1
ATOM 665 N N . ILE A 1 93 ? 8.314 -2.901 -0.338 1.00 83.94 93 ILE A N 1
ATOM 666 C CA . ILE A 1 93 ? 6.988 -3.493 -0.097 1.00 83.94 93 ILE A CA 1
ATOM 667 C C . ILE A 1 93 ? 7.068 -4.632 0.924 1.00 83.94 93 ILE A C 1
ATOM 669 O O . ILE A 1 93 ? 6.291 -4.631 1.872 1.00 83.94 93 ILE A O 1
ATOM 673 N N . ILE A 1 94 ? 8.027 -5.558 0.786 1.00 85.25 94 ILE A N 1
ATOM 674 C CA . ILE A 1 94 ? 8.216 -6.650 1.762 1.00 85.25 94 ILE A CA 1
ATOM 675 C C . ILE A 1 94 ? 8.457 -6.086 3.167 1.00 85.25 94 ILE A C 1
ATOM 677 O O . ILE A 1 94 ? 7.811 -6.507 4.121 1.00 85.25 94 ILE A O 1
ATOM 681 N N . THR A 1 95 ? 9.355 -5.106 3.301 1.00 86.19 95 THR A N 1
ATOM 682 C CA . THR A 1 95 ? 9.632 -4.469 4.595 1.00 86.19 95 THR A CA 1
ATOM 683 C C . THR A 1 95 ? 8.377 -3.832 5.195 1.00 86.19 95 THR A C 1
ATOM 685 O O . THR A 1 95 ? 8.128 -4.007 6.382 1.00 86.19 95 THR A O 1
ATOM 688 N N . CYS A 1 96 ? 7.557 -3.156 4.387 1.00 87.56 96 CYS A N 1
ATOM 689 C CA . CYS A 1 96 ? 6.307 -2.559 4.859 1.00 87.56 96 CYS A CA 1
ATOM 690 C C . CYS A 1 96 ? 5.285 -3.616 5.293 1.00 87.56 96 CYS A C 1
ATOM 692 O O . CYS A 1 96 ? 4.629 -3.441 6.312 1.00 87.56 96 CYS A O 1
ATOM 694 N N . ILE A 1 97 ? 5.158 -4.718 4.548 1.00 86.94 97 ILE A N 1
ATOM 695 C CA . ILE A 1 97 ? 4.241 -5.810 4.899 1.00 86.94 97 ILE A CA 1
ATOM 696 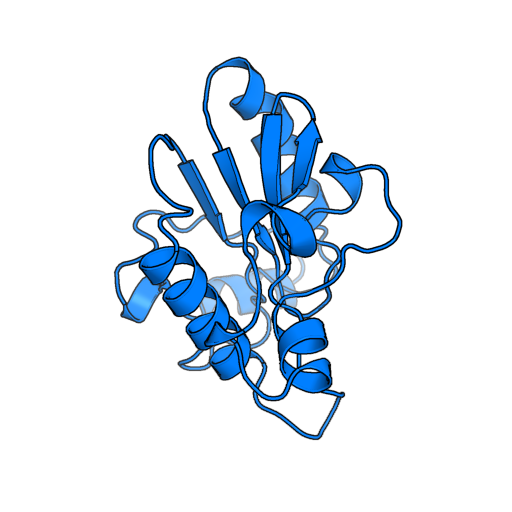C C . ILE A 1 97 ? 4.652 -6.457 6.222 1.00 86.94 97 ILE A C 1
ATOM 698 O O . ILE A 1 97 ? 3.779 -6.689 7.054 1.00 86.94 97 ILE A O 1
ATOM 702 N N . ASN A 1 98 ? 5.948 -6.711 6.423 1.00 87.38 98 ASN A N 1
ATOM 703 C CA . ASN A 1 98 ? 6.462 -7.289 7.666 1.00 87.38 98 ASN A CA 1
ATOM 704 C C . ASN A 1 98 ? 6.250 -6.351 8.854 1.00 87.38 98 ASN A C 1
ATOM 706 O O . ASN A 1 98 ? 5.749 -6.790 9.879 1.00 87.38 98 ASN A O 1
ATOM 710 N N . PHE A 1 99 ? 6.536 -5.057 8.688 1.00 88.44 99 PHE A N 1
ATOM 711 C CA . PHE A 1 99 ? 6.270 -4.049 9.715 1.00 88.44 99 PHE A CA 1
ATOM 712 C C . PHE A 1 99 ? 4.784 -4.012 10.114 1.00 88.44 99 PHE A C 1
ATOM 714 O O . PHE A 1 99 ? 4.455 -4.025 11.293 1.00 88.44 99 PHE A O 1
ATOM 721 N N . LEU A 1 100 ? 3.870 -4.043 9.139 1.00 88.38 100 LEU A N 1
ATOM 722 C CA . LEU A 1 100 ? 2.428 -4.088 9.408 1.00 88.38 100 LEU A CA 1
ATOM 723 C C . LEU A 1 100 ? 1.989 -5.369 10.136 1.00 88.38 100 LEU A C 1
ATOM 725 O O . LEU A 1 100 ? 1.031 -5.335 10.904 1.00 88.38 100 LEU A O 1
ATOM 729 N N . ASP A 1 101 ? 2.663 -6.490 9.877 1.00 87.12 101 ASP A N 1
ATOM 730 C CA . ASP A 1 101 ? 2.404 -7.774 10.537 1.00 87.12 101 ASP A CA 1
ATOM 731 C C . ASP A 1 101 ? 2.880 -7.756 11.996 1.00 87.12 101 ASP A C 1
ATOM 733 O O . ASP A 1 101 ? 2.162 -8.206 12.885 1.00 87.12 101 ASP A O 1
ATOM 737 N N . GLU A 1 102 ? 4.066 -7.194 12.243 1.00 87.38 102 GLU A N 1
ATOM 738 C CA . GLU A 1 102 ? 4.669 -7.066 13.575 1.00 87.38 102 GLU A CA 1
ATOM 739 C C . GLU A 1 102 ? 3.898 -6.091 14.472 1.00 87.38 102 GLU A C 1
ATOM 741 O O . GLU A 1 102 ? 3.689 -6.376 15.650 1.00 87.38 102 GLU A O 1
ATOM 746 N N . GLU A 1 103 ? 3.405 -4.989 13.904 1.00 86.81 103 GLU A N 1
ATOM 747 C CA . GLU A 1 103 ? 2.616 -3.976 14.617 1.00 86.81 103 GLU A CA 1
ATOM 748 C C . GLU A 1 103 ? 1.124 -4.342 14.756 1.00 86.81 103 GLU A C 1
ATOM 750 O O . GLU A 1 103 ? 0.336 -3.557 15.280 1.00 86.81 103 GLU A O 1
ATOM 755 N N . GLY A 1 104 ? 0.696 -5.516 14.276 1.00 86.12 104 GLY A N 1
ATOM 756 C CA . GLY A 1 104 ? -0.689 -5.979 14.431 1.00 86.12 104 GLY A CA 1
ATOM 757 C C . GLY A 1 104 ? -1.717 -5.209 13.591 1.00 86.12 104 GLY A C 1
ATOM 758 O O . GLY A 1 104 ? -2.909 -5.215 13.896 1.00 86.12 104 GLY A O 1
ATOM 759 N N . ALA A 1 105 ? -1.302 -4.575 12.488 1.00 86.00 105 ALA A N 1
ATOM 760 C CA . ALA A 1 105 ? -2.191 -3.778 11.636 1.00 86.00 105 ALA A CA 1
ATOM 761 C C . ALA A 1 105 ? -3.340 -4.594 11.016 1.00 86.00 105 ALA A C 1
ATOM 763 O O . ALA A 1 105 ? -4.360 -4.023 10.621 1.00 86.00 105 ALA A O 1
ATOM 764 N N . TYR A 1 106 ? -3.157 -5.916 10.910 1.00 85.44 106 TYR A N 1
ATOM 765 C CA . TYR A 1 106 ? -4.094 -6.857 10.295 1.00 85.44 106 TYR A CA 1
ATOM 766 C C . TYR A 1 106 ? -5.154 -7.418 11.259 1.00 85.44 106 TYR A C 1
ATOM 768 O O . TYR A 1 106 ? -6.003 -8.208 10.841 1.00 85.44 106 TYR A O 1
ATOM 776 N N . GLU A 1 107 ? -5.131 -7.024 12.535 1.00 84.56 107 GLU A N 1
ATOM 777 C CA . GLU A 1 107 ? -6.141 -7.450 13.501 1.00 84.56 107 GLU A CA 1
ATOM 778 C C . GLU A 1 107 ? -7.514 -6.847 13.170 1.00 84.56 107 GLU A C 1
ATOM 780 O O . GLU A 1 107 ? -7.638 -5.691 12.753 1.00 84.56 107 GLU A O 1
ATOM 785 N N . ASP A 1 108 ? -8.570 -7.641 13.379 1.00 84.81 108 ASP A N 1
ATOM 786 C CA . ASP A 1 108 ? -9.957 -7.188 13.246 1.00 84.81 108 ASP A CA 1
ATOM 787 C C . ASP A 1 108 ? -10.371 -6.723 11.831 1.00 84.81 108 ASP A C 1
ATOM 789 O O . ASP A 1 108 ? -11.253 -5.876 11.664 1.00 84.81 108 ASP A O 1
ATOM 793 N N . LEU A 1 109 ? -9.772 -7.303 10.789 1.00 86.94 109 LEU A N 1
ATOM 794 C CA . LEU A 1 109 ? -10.064 -6.985 9.389 1.00 86.94 109 LEU A CA 1
ATOM 795 C C . LEU A 1 109 ? -10.722 -8.152 8.650 1.00 86.94 109 LEU A C 1
ATOM 797 O O . LEU A 1 109 ? -10.417 -9.318 8.888 1.00 86.94 109 LEU A O 1
ATOM 801 N N . GLU A 1 110 ? -11.627 -7.820 7.731 1.00 88.38 110 GLU A N 1
ATOM 802 C CA . GLU A 1 110 ? -12.282 -8.788 6.842 1.00 88.38 110 GLU A CA 1
ATOM 803 C C . GLU A 1 110 ? -11.575 -8.864 5.490 1.00 88.38 110 GLU A C 1
ATOM 805 O O . GLU A 1 110 ? -11.477 -9.942 4.908 1.00 88.38 110 GLU A O 1
ATOM 810 N N . PHE A 1 111 ? -11.033 -7.736 5.014 1.00 88.12 111 PHE A N 1
ATOM 811 C CA . PHE A 1 111 ? -10.263 -7.681 3.774 1.00 88.12 111 PHE A CA 1
ATOM 812 C C . PHE A 1 111 ? -8.975 -6.871 3.923 1.00 88.12 111 PHE A C 1
ATOM 814 O O . PHE A 1 111 ? -8.939 -5.801 4.533 1.00 88.12 111 PHE A O 1
ATOM 821 N N . VAL A 1 112 ? -7.925 -7.364 3.271 1.00 89.19 112 VAL A N 1
ATOM 822 C CA . VAL A 1 112 ? -6.652 -6.668 3.085 1.00 89.19 112 VAL A CA 1
ATOM 823 C C . VAL A 1 112 ? -6.446 -6.496 1.588 1.00 89.19 112 VAL A C 1
ATOM 825 O O . VAL A 1 112 ? -6.336 -7.475 0.851 1.00 89.19 112 VAL A O 1
ATOM 828 N N . SER A 1 113 ? -6.428 -5.250 1.123 1.00 88.94 113 SER A N 1
ATOM 829 C CA . SER A 1 113 ? -6.210 -4.929 -0.283 1.00 88.94 113 SER A CA 1
ATOM 830 C C . SER A 1 113 ? -4.790 -4.429 -0.497 1.00 88.94 113 SER A C 1
ATOM 832 O O . SER A 1 113 ? -4.432 -3.355 -0.020 1.00 88.94 113 SER A O 1
ATOM 834 N N . TYR A 1 114 ? -4.013 -5.166 -1.286 1.00 87.75 114 TYR A N 1
ATOM 835 C CA . TYR A 1 114 ? -2.693 -4.743 -1.746 1.00 87.75 114 TYR A CA 1
ATOM 836 C C . TYR A 1 114 ? -2.803 -4.137 -3.153 1.00 87.75 114 TYR A C 1
ATOM 838 O O . TYR A 1 114 ? -3.134 -4.852 -4.104 1.00 87.75 114 TYR A O 1
ATOM 846 N N . ASP A 1 115 ? -2.525 -2.839 -3.310 1.00 87.19 115 ASP A N 1
ATOM 847 C CA . ASP A 1 115 ? -2.354 -2.237 -4.640 1.00 87.19 115 ASP A CA 1
ATOM 848 C C . ASP A 1 115 ? -0.903 -2.449 -5.082 1.00 87.19 115 ASP A C 1
ATOM 850 O O . ASP A 1 115 ? 0.035 -1.931 -4.482 1.00 87.19 115 ASP A O 1
ATOM 854 N N . VAL A 1 116 ? -0.703 -3.297 -6.091 1.00 81.62 116 VAL A N 1
ATOM 855 C CA . VAL A 1 116 ? 0.631 -3.738 -6.507 1.00 81.62 116 VAL A CA 1
ATOM 856 C C . VAL A 1 116 ? 0.888 -3.380 -7.963 1.00 81.62 116 VAL A C 1
ATOM 858 O O . VAL A 1 116 ? 0.044 -3.552 -8.858 1.00 81.62 116 VAL A O 1
ATOM 861 N N . LEU A 1 117 ? 2.114 -2.928 -8.224 1.00 78.31 117 LEU A N 1
ATOM 862 C CA . LEU A 1 117 ? 2.580 -2.640 -9.568 1.00 78.31 117 LEU A CA 1
ATOM 863 C C . LEU A 1 117 ? 2.607 -3.915 -10.423 1.00 78.31 117 LEU A C 1
ATOM 865 O O . LEU A 1 117 ? 3.330 -4.861 -10.134 1.00 78.31 117 LEU A O 1
ATOM 869 N N . GLY A 1 118 ? 1.850 -3.929 -11.521 1.00 73.38 118 GLY A N 1
ATOM 870 C CA . GLY A 1 118 ? 1.809 -5.068 -12.445 1.00 73.38 118 GLY A CA 1
ATOM 871 C C . GLY A 1 118 ? 2.691 -4.927 -13.684 1.00 73.38 118 GLY A C 1
ATOM 872 O O . GLY A 1 118 ? 2.564 -5.748 -14.584 1.00 73.38 118 GLY A O 1
ATOM 873 N N . ASP A 1 119 ? 3.529 -3.888 -13.773 1.00 73.38 119 ASP A N 1
ATOM 874 C CA . ASP A 1 119 ? 4.466 -3.712 -14.898 1.00 73.38 119 ASP A CA 1
ATOM 875 C C . ASP A 1 119 ? 5.752 -4.528 -14.720 1.00 73.38 119 ASP A C 1
ATOM 877 O O . ASP A 1 119 ? 6.398 -4.898 -15.699 1.00 73.38 119 ASP A O 1
ATOM 881 N N . VAL A 1 120 ? 6.128 -4.810 -13.470 1.00 65.75 120 VAL A N 1
ATOM 882 C CA . VAL A 1 120 ? 7.350 -5.536 -13.121 1.00 65.75 120 VAL A CA 1
ATOM 883 C C . VAL A 1 120 ? 7.018 -6.568 -12.052 1.00 65.75 120 VAL A C 1
ATOM 885 O O . VAL A 1 120 ? 6.845 -6.235 -10.885 1.00 65.75 120 VAL A O 1
ATOM 888 N N . VAL A 1 121 ? 6.980 -7.840 -12.445 1.00 65.38 121 VAL A N 1
ATOM 889 C CA . VAL A 1 121 ? 6.754 -8.967 -11.530 1.00 65.38 121 VAL A CA 1
ATOM 890 C C . VAL A 1 121 ? 8.111 -9.526 -11.099 1.00 65.38 121 VAL A C 1
ATOM 892 O O . VAL A 1 121 ? 8.570 -10.563 -11.574 1.00 65.38 121 VAL A O 1
ATOM 895 N N . CYS A 1 122 ? 8.820 -8.784 -10.246 1.00 72.81 122 CYS A N 1
ATOM 896 C CA . CYS A 1 122 ? 10.023 -9.297 -9.588 1.00 72.81 122 CYS A CA 1
ATOM 897 C C . CYS A 1 122 ? 9.658 -9.918 -8.231 1.00 72.81 122 CYS A C 1
ATOM 899 O O . CYS A 1 122 ? 8.565 -9.699 -7.717 1.00 72.81 122 CYS A O 1
ATOM 901 N N . GLY A 1 123 ? 10.569 -10.690 -7.629 1.00 67.19 123 GLY A N 1
ATOM 902 C CA . GLY A 1 123 ? 10.274 -11.461 -6.413 1.00 67.19 123 GLY A CA 1
ATOM 903 C C . GLY A 1 123 ? 9.708 -10.652 -5.236 1.00 67.19 123 GLY A C 1
ATOM 904 O O . GLY A 1 123 ? 9.004 -11.235 -4.423 1.00 67.19 123 GLY A O 1
ATOM 905 N N . GLY A 1 124 ? 9.974 -9.341 -5.165 1.00 63.84 124 GLY A N 1
ATOM 906 C CA . GLY A 1 124 ? 9.445 -8.461 -4.116 1.00 63.84 124 GLY A CA 1
ATOM 907 C C . GLY A 1 124 ? 8.063 -7.856 -4.384 1.00 63.84 124 GLY A C 1
ATOM 908 O O . GLY A 1 124 ? 7.400 -7.437 -3.449 1.00 63.84 124 GLY A O 1
ATOM 909 N N . PHE A 1 125 ? 7.591 -7.847 -5.634 1.00 58.53 125 PHE A N 1
ATOM 910 C CA . PHE A 1 125 ? 6.230 -7.406 -5.984 1.00 58.53 125 PHE A CA 1
ATOM 911 C C . PHE A 1 125 ? 5.213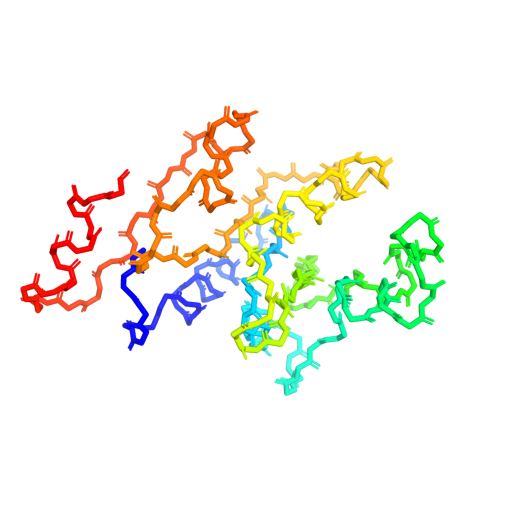 -8.551 -5.943 1.00 58.53 125 PHE A C 1
ATOM 913 O O . PHE A 1 125 ? 4.081 -8.396 -6.384 1.00 58.53 125 PHE A O 1
ATOM 920 N N . ALA A 1 126 ? 5.598 -9.716 -5.428 1.00 63.84 126 ALA A N 1
ATOM 921 C CA . ALA A 1 126 ? 4.706 -10.854 -5.292 1.00 63.84 126 ALA A CA 1
ATOM 922 C C . ALA A 1 126 ? 4.447 -11.150 -3.805 1.00 63.84 126 ALA A C 1
ATOM 924 O O . ALA A 1 126 ? 5.020 -12.114 -3.294 1.00 63.84 126 ALA A O 1
ATOM 925 N N . PRO A 1 127 ? 3.538 -10.412 -3.125 1.00 59.53 127 PRO A N 1
ATOM 926 C CA . PRO A 1 127 ? 3.012 -10.807 -1.805 1.00 59.53 127 PRO A CA 1
ATOM 927 C C . PRO A 1 127 ? 2.468 -12.249 -1.790 1.00 59.53 127 PRO A C 1
ATOM 929 O O . PRO A 1 127 ? 2.406 -12.913 -0.760 1.00 59.53 127 PRO A O 1
ATOM 932 N N . ILE A 1 128 ? 2.129 -12.755 -2.980 1.00 60.34 128 ILE A N 1
ATOM 933 C CA . ILE A 1 128 ? 1.745 -14.134 -3.292 1.00 60.34 128 ILE A CA 1
ATOM 934 C C . ILE A 1 128 ? 2.796 -15.146 -2.809 1.00 60.34 128 ILE A C 1
ATOM 936 O O . ILE A 1 128 ? 2.442 -16.222 -2.337 1.00 60.34 128 ILE A O 1
ATOM 940 N N . ARG A 1 129 ? 4.095 -14.824 -2.907 1.00 59.88 129 ARG A N 1
ATOM 941 C CA . ARG A 1 129 ? 5.175 -15.751 -2.525 1.00 59.88 129 ARG A CA 1
ATOM 942 C C . ARG A 1 129 ? 5.206 -16.054 -1.033 1.00 59.88 129 ARG A C 1
ATOM 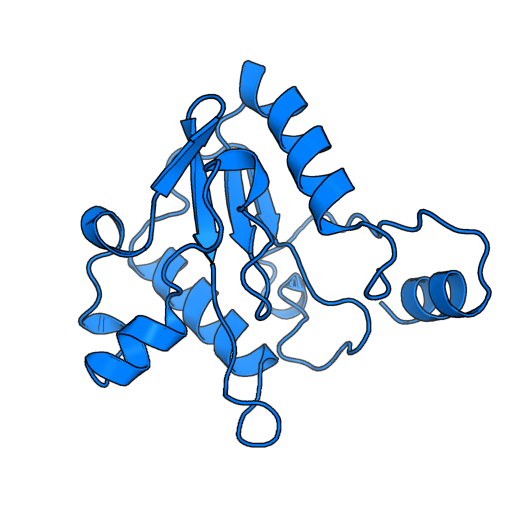944 O O . ARG A 1 129 ? 5.630 -17.141 -0.660 1.00 59.88 129 ARG A O 1
ATOM 951 N N . GLU A 1 130 ? 4.751 -15.120 -0.209 1.00 62.78 130 GLU A N 1
ATOM 952 C CA . GLU A 1 130 ? 4.690 -15.274 1.246 1.00 62.78 130 GLU A CA 1
ATOM 953 C C . GLU A 1 130 ? 3.305 -15.750 1.716 1.00 62.78 130 GLU A C 1
ATOM 955 O O . GLU A 1 130 ? 3.054 -15.853 2.912 1.00 62.78 130 GLU A O 1
ATOM 960 N N . GLY A 1 131 ? 2.392 -16.057 0.782 1.00 64.94 131 GLY A N 1
ATOM 961 C CA . GLY A 1 131 ? 1.034 -16.511 1.090 1.00 64.94 131 GLY A CA 1
ATOM 962 C C . GLY A 1 131 ? 0.136 -15.434 1.709 1.00 64.94 131 GLY A C 1
ATOM 963 O O . GLY A 1 131 ? -0.950 -15.757 2.181 1.00 64.94 131 GLY A O 1
ATOM 964 N N . LYS A 1 132 ? 0.569 -14.165 1.698 1.00 68.75 132 LYS A N 1
ATOM 965 C CA . LYS A 1 132 ? -0.151 -13.029 2.300 1.00 68.75 132 LYS A CA 1
ATOM 966 C C . LYS A 1 132 ? -1.370 -12.589 1.479 1.00 68.75 132 LYS A C 1
ATOM 968 O O . LYS A 1 132 ? -2.297 -12.010 2.029 1.00 68.75 132 LYS A O 1
ATOM 973 N N . ALA A 1 133 ? -1.399 -12.897 0.181 1.00 69.62 133 ALA A N 1
ATOM 974 C CA . ALA A 1 133 ? -2.550 -12.665 -0.691 1.00 69.62 133 ALA A CA 1
ATOM 975 C C . ALA A 1 133 ? -3.096 -14.001 -1.219 1.00 69.62 133 ALA A C 1
ATOM 977 O O . ALA A 1 133 ? -2.388 -14.725 -1.922 1.00 69.62 133 ALA A O 1
ATOM 978 N N . GLN A 1 134 ? -4.347 -14.320 -0.875 1.00 73.88 134 GLN A N 1
ATOM 979 C CA . GLN A 1 134 ? -5.023 -15.561 -1.284 1.00 73.88 134 GLN A CA 1
ATOM 980 C C . GLN A 1 134 ? -5.832 -15.400 -2.575 1.00 73.88 134 GLN A C 1
ATOM 982 O O . GLN A 1 134 ? -5.949 -16.343 -3.355 1.00 73.88 134 GLN A O 1
ATOM 987 N N . GLU A 1 135 ? -6.353 -14.199 -2.821 1.00 76.62 135 GLU A N 1
ATOM 988 C CA . GLU A 1 135 ? -7.124 -13.866 -4.014 1.00 76.62 135 GLU A CA 1
ATOM 989 C C . GLU A 1 135 ? -6.417 -12.760 -4.796 1.00 76.62 135 GLU A C 1
ATOM 991 O O . GLU A 1 135 ? -6.015 -11.741 -4.235 1.00 76.62 135 GLU A O 1
ATOM 996 N N . ILE A 1 136 ? -6.251 -12.967 -6.105 1.00 79.50 136 ILE A N 1
ATOM 997 C CA . ILE A 1 136 ? -5.568 -12.023 -6.990 1.00 79.50 136 ILE A CA 1
ATOM 998 C C . ILE A 1 136 ? -6.561 -11.541 -8.036 1.00 79.50 136 ILE A C 1
ATOM 1000 O O . ILE A 1 136 ? -7.013 -12.304 -8.890 1.00 79.50 136 ILE A O 1
ATOM 1004 N N . TYR A 1 137 ? -6.845 -10.243 -8.009 1.00 79.81 137 TYR A N 1
ATOM 1005 C CA . TYR A 1 137 ? -7.679 -9.589 -9.006 1.00 79.81 137 TYR A CA 1
ATOM 1006 C C . TYR A 1 137 ? -6.796 -8.788 -9.963 1.00 79.81 137 TYR A C 1
ATOM 1008 O O . TYR A 1 137 ? -6.259 -7.731 -9.627 1.00 79.81 137 TYR A O 1
ATOM 1016 N N . ILE A 1 138 ? -6.635 -9.285 -11.192 1.00 79.38 138 ILE A N 1
ATOM 1017 C CA . ILE A 1 138 ? -5.896 -8.561 -12.229 1.00 79.38 138 ILE A CA 1
ATOM 1018 C C . ILE A 1 138 ? -6.835 -7.551 -12.884 1.00 79.38 138 ILE A C 1
ATOM 1020 O O . ILE A 1 138 ? -7.662 -7.886 -13.728 1.00 79.38 138 ILE A O 1
ATOM 1024 N N . ILE A 1 139 ? -6.670 -6.283 -12.518 1.00 74.81 139 ILE A N 1
ATOM 1025 C CA . ILE A 1 139 ? -7.412 -5.190 -13.143 1.00 74.81 139 ILE A CA 1
ATOM 1026 C C . ILE A 1 139 ? -6.882 -4.975 -14.568 1.00 74.81 139 ILE A C 1
ATOM 1028 O O . ILE A 1 139 ? -5.722 -4.593 -14.756 1.00 74.81 139 ILE A O 1
ATOM 1032 N N . VAL A 1 140 ? -7.745 -5.208 -15.560 1.00 72.50 140 VAL A N 1
ATOM 1033 C CA . VAL A 1 140 ? -7.524 -4.924 -16.986 1.00 72.50 140 VAL A CA 1
ATOM 1034 C C . VAL A 1 140 ? -8.685 -4.062 -17.473 1.00 72.50 140 VAL A C 1
ATOM 1036 O O . VAL A 1 140 ? -9.789 -4.553 -17.683 1.00 72.50 140 VAL A O 1
ATOM 1039 N N . THR A 1 141 ? -8.459 -2.758 -17.616 1.00 69.00 141 THR A N 1
ATOM 1040 C CA . THR A 1 141 ? -9.506 -1.794 -18.010 1.00 69.00 141 THR A CA 1
ATOM 1041 C C . THR A 1 141 ? -9.514 -1.490 -19.509 1.00 69.00 141 THR A C 1
ATOM 1043 O O . THR A 1 141 ? -10.420 -0.811 -19.989 1.00 69.00 141 THR A O 1
ATOM 1046 N N . SER A 1 142 ? -8.524 -1.975 -20.267 1.00 77.06 142 SER A N 1
ATOM 1047 C CA . SER A 1 142 ? -8.389 -1.716 -21.701 1.00 77.06 142 SER A CA 1
ATOM 1048 C C . SER A 1 142 ? -8.043 -2.983 -22.485 1.00 77.06 142 SER A C 1
ATOM 1050 O O . SER A 1 142 ? -7.342 -3.867 -21.999 1.00 77.06 142 SER A O 1
ATOM 1052 N N . GLY A 1 143 ? -8.504 -3.047 -23.739 1.00 78.81 143 GLY A N 1
ATOM 1053 C CA . GLY A 1 143 ? -8.131 -4.091 -24.704 1.00 78.81 143 GLY A CA 1
ATOM 1054 C C . GLY A 1 143 ? -6.760 -3.867 -25.353 1.00 78.81 143 GLY A C 1
ATOM 1055 O O . GLY A 1 143 ? -6.481 -4.429 -26.410 1.00 78.81 143 GLY A O 1
ATOM 1056 N N . GLU A 1 144 ? -5.913 -3.008 -24.775 1.00 82.88 144 GLU A N 1
ATOM 1057 C CA . GLU A 1 144 ? -4.564 -2.783 -25.287 1.00 82.88 144 GLU A CA 1
ATOM 1058 C C . GLU A 1 144 ? -3.734 -4.064 -25.178 1.00 82.88 144 GLU A C 1
ATOM 1060 O O . GLU A 1 144 ? -3.691 -4.700 -24.122 1.00 82.88 144 GLU A O 1
ATOM 1065 N N . MET A 1 145 ? -2.983 -4.392 -26.235 1.00 81.44 145 MET A N 1
ATOM 1066 C CA . MET A 1 145 ? -2.085 -5.554 -26.240 1.00 81.44 145 MET A CA 1
ATOM 1067 C C . MET A 1 145 ? -1.144 -5.547 -25.026 1.00 81.44 145 MET A C 1
ATOM 1069 O O . MET A 1 145 ? -0.944 -6.585 -24.408 1.00 81.44 145 MET A O 1
ATOM 1073 N N . MET A 1 146 ? -0.613 -4.383 -24.637 1.00 78.25 146 MET A N 1
ATOM 1074 C CA . MET A 1 146 ? 0.289 -4.272 -23.484 1.00 78.25 146 MET A CA 1
ATOM 1075 C C . MET A 1 146 ? -0.412 -4.518 -22.143 1.00 78.25 146 MET A C 1
ATOM 1077 O O . MET A 1 146 ? 0.219 -5.019 -21.218 1.00 78.25 146 MET A O 1
ATOM 1081 N N . ALA A 1 147 ? -1.699 -4.180 -22.023 1.00 77.69 147 ALA A N 1
ATOM 1082 C CA . ALA A 1 147 ? -2.471 -4.471 -20.818 1.00 77.69 147 ALA A CA 1
ATOM 1083 C C . ALA A 1 147 ? -2.747 -5.977 -20.703 1.00 77.69 147 ALA A C 1
ATOM 1085 O O . ALA A 1 147 ? -2.546 -6.550 -19.633 1.00 77.69 147 ALA A O 1
ATOM 1086 N N . MET A 1 148 ? -3.106 -6.629 -21.816 1.00 80.31 148 MET A N 1
ATOM 1087 C CA . MET A 1 148 ? -3.269 -8.087 -21.867 1.00 80.31 148 MET A CA 1
ATOM 1088 C C . MET A 1 148 ? -1.946 -8.830 -21.655 1.00 80.31 148 MET A C 1
ATOM 1090 O O . MET A 1 148 ? -1.908 -9.829 -20.945 1.00 80.31 148 MET A O 1
ATOM 1094 N N . TYR A 1 149 ? -0.845 -8.324 -22.213 1.00 82.31 149 TYR A N 1
ATOM 1095 C CA . TYR A 1 149 ? 0.486 -8.887 -21.999 1.00 82.31 149 TYR A CA 1
ATOM 1096 C C . TYR A 1 149 ? 0.902 -8.797 -20.528 1.00 82.31 149 TYR A C 1
ATOM 1098 O O . TYR A 1 149 ? 1.352 -9.787 -19.963 1.00 82.31 149 TYR A O 1
ATOM 1106 N N . ALA A 1 150 ? 0.723 -7.639 -19.886 1.00 78.38 150 ALA A N 1
ATOM 1107 C CA . ALA A 1 150 ? 1.016 -7.493 -18.463 1.00 78.38 150 ALA A CA 1
ATOM 1108 C C . ALA A 1 150 ? 0.156 -8.441 -17.615 1.00 78.38 150 ALA A C 1
ATOM 1110 O O . ALA A 1 150 ? 0.674 -9.088 -16.715 1.00 78.38 150 ALA A O 1
ATOM 1111 N N . ALA A 1 151 ? -1.134 -8.577 -17.937 1.00 80.69 151 ALA A N 1
ATOM 1112 C CA . ALA A 1 151 ? -2.026 -9.513 -17.256 1.00 80.69 151 ALA A CA 1
ATOM 1113 C C . ALA A 1 151 ? -1.587 -10.979 -17.397 1.00 80.69 151 ALA A C 1
ATOM 1115 O O . ALA A 1 151 ? -1.694 -11.729 -16.441 1.00 80.69 151 ALA A O 1
ATOM 1116 N N . ASN A 1 152 ? -1.071 -11.379 -18.562 1.00 81.69 152 ASN A N 1
ATOM 1117 C CA . ASN A 1 152 ? -0.625 -12.750 -18.816 1.00 81.69 152 ASN A CA 1
ATOM 1118 C C . ASN A 1 152 ? 0.699 -13.121 -18.117 1.00 81.69 152 ASN A C 1
ATOM 1120 O O . ASN A 1 152 ? 1.036 -14.297 -18.048 1.00 81.69 152 ASN A O 1
ATOM 1124 N N . ASN A 1 153 ? 1.486 -12.140 -17.667 1.00 74.62 153 ASN A N 1
ATOM 1125 C CA . ASN A 1 153 ? 2.796 -12.369 -17.041 1.00 74.62 153 ASN A CA 1
ATOM 1126 C C . ASN A 1 153 ? 2.779 -12.278 -15.505 1.00 74.62 153 ASN A C 1
ATOM 1128 O O . ASN A 1 153 ? 3.840 -12.390 -14.889 1.00 74.62 153 ASN A O 1
ATOM 1132 N N . ILE A 1 154 ? 1.608 -12.035 -14.911 1.00 72.75 154 ILE A N 1
ATOM 1133 C CA . ILE A 1 154 ? 1.359 -12.049 -13.461 1.00 72.75 154 ILE A CA 1
ATOM 1134 C C . ILE A 1 154 ? 0.861 -13.442 -13.085 1.00 72.75 154 ILE A C 1
ATOM 1136 O O . ILE A 1 154 ? 1.403 -13.997 -12.106 1.00 72.75 154 ILE A O 1
#

pLDDT: mean 82.7, std 7.79, range [58.53, 93.25]

Secondary structure (DSSP, 8-state):
--TTSSHHHHHHHHHHHHTTTS-EEEEE-TTS-SSHHHHTSS-PPPHHHHHHHHSSSTT--IIIII-EE-GGG-EEEE---PPTTTS-HHHHHHHHHHHHHHTTTTTT-SEEEE---SS---TTS-GGGGT--S-------S--HHHHHHHHT-

Organism: NCBI:txid164851

Nearest PDB structures (foldseek):
  6uyk-assembly1_B  TM=9.254E-01  e=1.167E-11  Cereibacter sphaeroides
  3fwy-assembly1_B  TM=9.116E-01  e=6.874E-12  Cereibacter sphaeroides 2.4.1
  6uyk-assembly2_D  TM=9.239E-01  e=1.981E-11  Cereibacter sphaeroides
  6uyk-assembly1_A  TM=8.802E-01  e=1.092E-11  Cereibacter sphaeroides
  6uyk-assembly2_C  TM=9.209E-01  e=5.001E-11  Cereibacter sphaeroides

Mean predicted aligned error: 6.14 Å

Radius of gyration: 14.91 Å; Cα contacts (8 Å, |Δi|>4): 265; chains: 1; bounding box: 39×31×42 Å

Solvent-accessible surface area (backbone atoms only — not comparable to full-atom values): 8832 Å² total; per-residue (Å²): 42,35,78,92,60,50,54,50,63,52,50,47,54,52,48,60,67,47,32,80,82,42,44,37,37,39,41,21,27,52,84,33,58,45,47,24,84,47,60,76,46,86,62,69,62,24,50,52,57,53,17,65,75,70,70,42,67,89,80,58,56,56,76,84,65,40,48,42,72,26,57,79,64,29,34,30,35,28,25,20,47,56,62,92,94,75,59,60,47,29,56,42,40,49,53,44,54,52,51,37,59,75,71,50,68,71,64,92,54,78,45,79,44,75,50,62,67,26,75,55,83,47,85,41,53,36,57,54,79,76,64,77,48,90,77,85,83,74,57,68,80,58,92,46,67,66,36,52,51,29,51,73,71,110

Sequence (154 aa):
GKGGIGKSTTSQKTIAALAETNRIIIVGDPFADSTRLMLHTFAQTTILHLAAERGTVEEIVLEAEVLLEGYQGVKCVESGGPEPGVGCAGRGIITCINFLDEEGAYEDLEFVSYDVLGDVVCGGFAPIREGKAQEIYIIVTSGEMMAMYAANNI

InterPro domains:
  IPR000392 NifH/frxC family [PF00142] (1-154)
  IPR000392 NifH/frxC family [PS51026] (1-154)
  IPR000392 NifH/frxC family [PTHR42864] (1-154)
  IPR027417 P-loop containing nucleoside triphosphate hydrolase [G3DSA:3.40.50.300] (1-154)
  IPR027417 P-loop containing nucleoside triphosphate hydrolase [SSF52540] (1-153)
  IPR030655 NifH/chlL conserved site [PS00746] (78-90)

Foldseek 3Di:
DAPPLCLLVVVVVVVLVVLVPFAEEEEEAQVQCSCCVFAVHPGADALVNVCVVVVHSVPDDCVPHAWDQGRSRHTYGYLHADDPPPDDRLVSQVRVVVSCVVNVVVPPGPYYHYDFHLPDPDPSRPPVVVVNDPDDDQDQNDPDPVSVVSVVVD